Protein AF-A0A367XHR0-F1 (afdb_monomer)

Radius of gyration: 20.83 Å; Cα contacts (8 Å, |Δi|>4): 48; chains: 1; bounding box: 47×14×65 Å

Sequence (85 aa):
MTASDQTKMLATRAELIGIKPKVLAARVKRRLKSIRSQVEGIGAAFEDIDMTVLEGGRDLIEALDEYEKTVNESVSWLNEVPENW

Organism: NCBI:txid220697

Secondary structure (DSSP, 8-state):
--TTSS------HHHHTT--HHHHHHHHHHHHHHHHHHHHHHHHTTTTT-HHHHHHHHHHHHHHHHHHHHHHHHHHHHHSPPS--

Mean predicted aligned error: 7.51 Å

pLDDT: mean 86.51, std 15.33, range [40.16, 97.12]

Solvent-accessible surface area (backbone atoms only — not comparable to full-atom values): 5003 Å² total; per-residue (Å²): 136,73,95,79,76,83,70,83,69,77,59,24,47,25,63,77,72,72,53,60,53,71,60,52,52,53,53,49,53,55,50,51,54,54,49,49,54,53,43,54,57,53,27,66,78,26,72,92,77,39,66,65,55,42,50,55,35,49,55,52,50,52,52,52,52,54,50,52,50,54,51,52,52,52,39,53,60,30,65,36,60,71,94,82,127

Foldseek 3Di:
DDPPPDDPPQDFLCRVVVHDLVVVLVVLVVVLVVVLVVLVVQCVVCVPPDVVSVVVSVVVNVVSVVVNVVSVVVSVNRRDRDPPD

Nearest PDB structures (foldseek):
  5j45-assembly1_A  TM=7.990E-01  e=5.868E+00  Drosophila melanogaster
  5gar-assembly1_U  TM=6.766E-01  e=3.786E+00  Thermus thermophilus

Structure (mmCIF, N/CA/C/O backbone):
data_AF-A0A367XHR0-F1
#
_entry.id   AF-A0A367XHR0-F1
#
loop_
_atom_site.group_PDB
_atom_site.id
_atom_site.type_symbol
_atom_site.label_atom_id
_atom_site.label_alt_id
_atom_site.label_comp_id
_atom_site.label_asym_id
_atom_site.label_entity_id
_atom_site.label_seq_id
_atom_site.pdbx_PDB_ins_code
_atom_site.Cartn_x
_atom_site.Cartn_y
_atom_site.Cartn_z
_atom_site.occupancy
_atom_site.B_iso_or_equiv
_atom_site.auth_seq_id
_atom_site.auth_comp_id
_atom_site.auth_asym_id
_atom_site.auth_atom_id
_atom_site.pdbx_PDB_model_num
ATOM 1 N N . MET A 1 1 ? -30.493 -1.603 41.071 1.00 40.16 1 MET A N 1
ATOM 2 C CA . MET A 1 1 ? -29.155 -1.396 40.476 1.00 40.16 1 MET A CA 1
ATOM 3 C C . MET A 1 1 ? -29.263 -1.748 39.005 1.00 40.16 1 MET A C 1
ATOM 5 O O . MET A 1 1 ? -29.846 -2.774 38.680 1.00 40.16 1 MET A O 1
ATOM 9 N N . THR A 1 2 ? -28.889 -0.806 38.148 1.00 43.78 2 THR A N 1
ATOM 10 C CA . THR A 1 2 ? -29.226 -0.723 36.722 1.00 43.78 2 THR A CA 1
ATOM 11 C C . THR A 1 2 ? -28.410 -1.693 35.875 1.00 43.78 2 THR A C 1
ATOM 13 O O . THR A 1 2 ? -27.205 -1.810 36.059 1.00 43.78 2 THR A O 1
ATOM 16 N N . ALA A 1 3 ? -29.042 -2.312 34.877 1.00 42.91 3 ALA A N 1
ATOM 17 C CA . ALA A 1 3 ? -28.404 -3.146 33.848 1.00 42.91 3 ALA A CA 1
ATOM 18 C C . ALA A 1 3 ? -27.470 -2.359 32.889 1.00 42.91 3 ALA A C 1
ATOM 20 O O . ALA A 1 3 ? -27.189 -2.805 31.784 1.0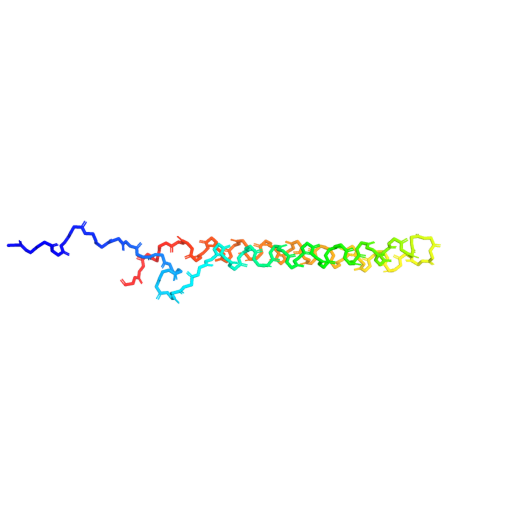0 42.91 3 ALA A O 1
ATOM 21 N N . SER A 1 4 ? -27.015 -1.171 33.299 1.00 51.97 4 SER A N 1
ATOM 22 C CA . SER A 1 4 ? -26.232 -0.224 32.497 1.00 51.97 4 SER A CA 1
ATOM 23 C C . SER A 1 4 ? -24.715 -0.440 32.602 1.00 51.97 4 SER A C 1
ATOM 25 O O . SER A 1 4 ? -23.971 0.209 31.873 1.00 51.97 4 SER A O 1
ATOM 27 N N . ASP A 1 5 ? -24.253 -1.324 33.493 1.00 47.62 5 ASP A N 1
ATOM 28 C CA . ASP A 1 5 ? -22.846 -1.366 33.926 1.00 47.62 5 ASP A CA 1
ATOM 29 C C . ASP A 1 5 ? -22.031 -2.573 33.424 1.00 47.62 5 ASP A C 1
ATOM 31 O O . ASP A 1 5 ? -20.866 -2.704 33.788 1.00 47.62 5 ASP A O 1
ATOM 35 N N . GLN A 1 6 ? -22.578 -3.457 32.577 1.00 43.97 6 GLN A N 1
ATOM 36 C CA . GLN A 1 6 ? -21.868 -4.692 32.186 1.00 43.97 6 GLN A CA 1
ATOM 37 C C . GLN A 1 6 ? -21.144 -4.689 30.836 1.00 43.97 6 GLN A C 1
ATOM 39 O O . GLN A 1 6 ? -20.387 -5.623 30.580 1.00 43.97 6 GLN A O 1
ATOM 44 N N . THR A 1 7 ? -21.254 -3.645 30.011 1.00 44.59 7 THR A N 1
ATOM 45 C CA . THR A 1 7 ? -20.479 -3.610 28.761 1.00 44.59 7 THR A CA 1
ATOM 46 C C . THR A 1 7 ? -20.195 -2.184 28.295 1.00 44.59 7 THR A C 1
ATOM 48 O O . THR A 1 7 ? -20.657 -1.763 27.238 1.00 44.59 7 THR A O 1
ATOM 51 N N . LYS A 1 8 ? -19.359 -1.424 29.016 1.00 50.53 8 LYS A N 1
ATOM 52 C CA . LYS A 1 8 ? -18.511 -0.448 28.308 1.00 50.53 8 LYS A CA 1
ATOM 53 C C . LYS A 1 8 ? -17.487 -1.262 27.514 1.00 50.53 8 LYS A C 1
ATOM 55 O O . LYS A 1 8 ? -16.349 -1.424 27.938 1.00 50.53 8 LYS A O 1
ATOM 60 N N . MET A 1 9 ? -17.923 -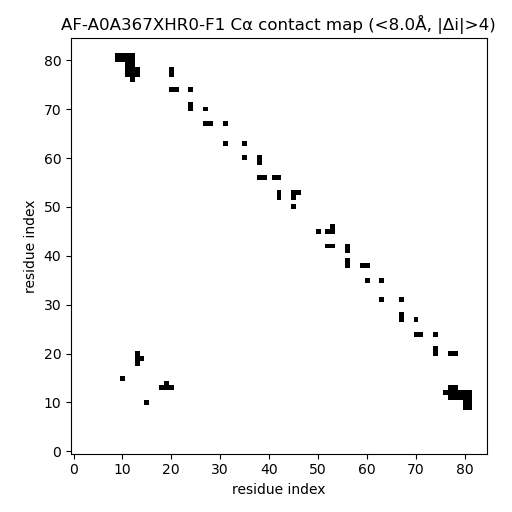1.862 26.404 1.00 58.50 9 MET A N 1
ATOM 61 C CA . MET A 1 9 ? -16.998 -2.346 25.387 1.00 58.50 9 MET A CA 1
ATOM 62 C C . MET A 1 9 ? -16.183 -1.125 24.994 1.00 58.50 9 MET A C 1
ATOM 64 O O . MET A 1 9 ? -16.742 -0.143 24.507 1.00 58.50 9 MET A O 1
ATOM 68 N N . LEU A 1 10 ? -14.898 -1.140 25.331 1.00 73.00 10 LEU A N 1
ATOM 69 C CA . LEU A 1 10 ? -14.014 -0.049 24.984 1.00 73.00 10 LEU A CA 1
ATOM 70 C C . LEU A 1 10 ? -13.972 0.013 23.454 1.00 73.00 10 LEU A C 1
ATOM 72 O O . LEU A 1 10 ? -13.461 -0.901 22.810 1.00 73.00 10 LEU A O 1
ATOM 76 N N . ALA A 1 11 ? -14.603 1.040 22.886 1.00 86.06 11 ALA A N 1
ATOM 77 C CA . ALA A 1 11 ? -14.663 1.224 21.448 1.00 86.06 11 ALA A CA 1
ATOM 78 C C . ALA A 1 11 ? -13.259 1.548 20.922 1.00 86.06 11 ALA A C 1
ATOM 80 O O . ALA A 1 11 ? -12.533 2.368 21.489 1.00 86.06 11 ALA A O 1
ATOM 81 N N . THR A 1 12 ? -12.879 0.904 19.826 1.00 90.94 12 THR A N 1
ATOM 82 C CA . THR A 1 12 ? -11.652 1.210 19.084 1.00 90.94 12 THR A CA 1
ATOM 83 C C . THR A 1 12 ? -11.706 2.624 18.504 1.00 90.94 12 THR A C 1
ATOM 85 O O . THR A 1 12 ? -12.787 3.184 18.292 1.00 90.94 12 THR A O 1
ATOM 88 N N . ARG A 1 13 ? -10.548 3.212 18.170 1.00 91.50 13 ARG A N 1
ATOM 89 C CA . ARG A 1 13 ? -10.500 4.532 17.504 1.00 91.50 13 ARG A CA 1
ATOM 90 C C . ARG A 1 13 ? -11.366 4.573 16.245 1.00 91.50 13 ARG A C 1
ATOM 92 O O . ARG A 1 13 ? -12.056 5.560 16.011 1.00 91.50 13 ARG A O 1
ATOM 99 N N . ALA A 1 14 ? -11.363 3.493 15.466 1.00 92.31 14 ALA A N 1
ATOM 100 C CA . ALA A 1 14 ? -12.180 3.339 14.269 1.00 92.31 14 ALA A CA 1
ATOM 101 C C . ALA A 1 14 ? -13.687 3.409 14.543 1.00 92.31 14 ALA A C 1
ATOM 103 O O . ALA A 1 14 ? -14.417 4.043 13.780 1.00 92.31 14 ALA A O 1
ATOM 104 N N . GLU A 1 15 ? -14.144 2.765 15.617 1.00 91.00 15 GLU A N 1
ATOM 105 C CA . GLU A 1 15 ? -15.549 2.765 16.027 1.00 91.00 15 GLU A CA 1
ATOM 106 C C . GLU A 1 15 ? -15.984 4.150 16.509 1.00 91.00 15 GLU A C 1
ATOM 108 O O . GLU A 1 15 ? -17.060 4.608 16.129 1.00 91.00 15 GLU A O 1
ATOM 113 N N . LEU A 1 16 ? -15.120 4.855 1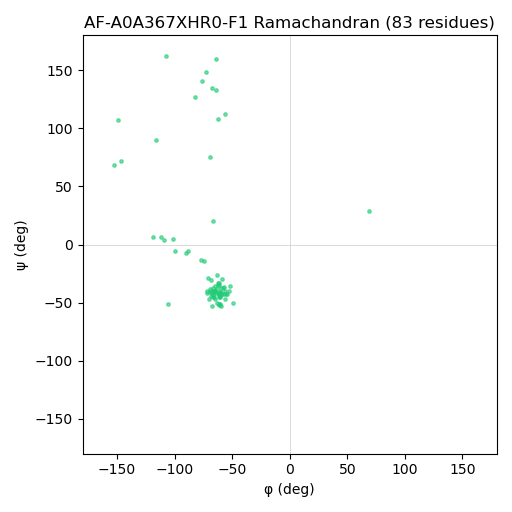7.250 1.00 89.31 16 LEU A N 1
ATOM 114 C CA . LEU A 1 16 ? -15.386 6.216 17.728 1.00 89.31 16 LEU A CA 1
ATOM 115 C C . LEU A 1 16 ? -15.580 7.227 16.589 1.00 89.31 16 LEU A C 1
ATOM 117 O O . LEU A 1 16 ? -16.398 8.136 16.707 1.00 89.31 16 LEU A O 1
ATOM 121 N N . ILE A 1 17 ? -14.855 7.067 15.478 1.00 89.81 17 ILE A N 1
ATOM 122 C CA . ILE A 1 17 ? -14.931 7.967 14.312 1.00 89.81 17 ILE A CA 1
ATOM 123 C C . ILE A 1 17 ? -15.770 7.400 13.154 1.00 89.81 17 ILE A C 1
ATOM 125 O O . ILE A 1 17 ? -15.843 8.008 12.087 1.00 89.81 17 ILE A O 1
ATOM 129 N N . GLY A 1 18 ? -16.409 6.239 13.337 1.00 90.94 18 GLY A N 1
ATOM 130 C CA . GLY A 1 18 ? -17.337 5.654 12.365 1.00 90.94 18 GLY A CA 1
ATOM 131 C C . GLY A 1 18 ? -16.700 5.157 11.060 1.00 90.94 18 GLY A C 1
ATOM 132 O O . GLY A 1 18 ? -17.362 5.148 10.019 1.00 90.94 18 GLY A O 1
ATOM 133 N N . ILE A 1 19 ? -15.434 4.733 11.080 1.00 91.19 19 ILE A N 1
ATOM 134 C CA . ILE A 1 19 ? -14.732 4.237 9.883 1.00 91.19 19 ILE A CA 1
ATOM 135 C C . ILE A 1 19 ? -14.532 2.721 9.904 1.00 91.19 19 ILE A C 1
ATOM 137 O O . ILE A 1 19 ? -14.588 2.065 10.938 1.00 91.19 19 ILE A O 1
ATOM 141 N N . LYS A 1 20 ? -14.257 2.145 8.727 1.00 93.44 20 LYS A N 1
ATOM 142 C CA . LYS A 1 20 ? -13.974 0.710 8.553 1.00 93.44 20 LYS A CA 1
ATOM 143 C C . LYS A 1 20 ? -12.539 0.502 8.048 1.00 93.44 20 LYS A C 1
ATOM 145 O O . LYS A 1 20 ? -12.347 0.432 6.829 1.00 93.44 20 LYS A O 1
ATOM 150 N N . PRO A 1 21 ? -11.534 0.351 8.935 1.00 92.88 21 PRO A N 1
ATOM 151 C CA . PRO A 1 21 ? -10.120 0.269 8.550 1.00 92.88 21 PRO A CA 1
ATOM 152 C C . PRO A 1 21 ? -9.831 -0.859 7.554 1.00 92.88 21 PRO A C 1
ATOM 154 O O . PRO A 1 21 ? -9.126 -0.657 6.571 1.00 92.88 21 PRO A O 1
ATOM 157 N N . LYS A 1 22 ? -10.468 -2.026 7.729 1.00 90.94 22 LYS A N 1
ATOM 158 C CA . LYS A 1 22 ? -10.333 -3.168 6.805 1.00 90.94 22 LYS A CA 1
ATOM 159 C C . LYS A 1 22 ? -10.769 -2.838 5.372 1.00 90.94 22 LYS A C 1
ATOM 161 O O . LYS A 1 22 ? -10.151 -3.300 4.417 1.00 90.94 22 LYS A O 1
ATOM 166 N N . VAL A 1 23 ? -11.826 -2.036 5.209 1.00 92.12 23 VAL A N 1
ATOM 167 C CA . VAL A 1 23 ? -12.324 -1.628 3.883 1.00 92.12 23 VAL A CA 1
ATOM 168 C C . VAL A 1 23 ? -11.358 -0.639 3.234 1.00 92.12 23 VAL A C 1
ATOM 170 O O . VAL A 1 23 ? -11.094 -0.747 2.036 1.00 92.12 23 VAL A O 1
ATOM 173 N N . LEU A 1 24 ? -10.809 0.293 4.019 1.00 86.31 24 LEU A N 1
ATOM 174 C CA . LEU A 1 24 ? -9.795 1.239 3.555 1.00 86.31 24 LEU A CA 1
ATOM 175 C C . LEU A 1 24 ? -8.535 0.501 3.077 1.00 86.31 24 LEU A C 1
ATOM 177 O O . LEU A 1 24 ? -8.127 0.683 1.931 1.00 86.31 24 LEU A O 1
ATOM 181 N N . ALA A 1 25 ? -8.003 -0.404 3.902 1.00 93.00 25 ALA A N 1
ATOM 182 C CA . ALA A 1 25 ? -6.836 -1.222 3.575 1.00 93.00 25 ALA A CA 1
ATOM 183 C C . ALA A 1 25 ? -7.040 -2.026 2.282 1.00 93.00 25 ALA A C 1
ATOM 185 O O . ALA A 1 25 ? -6.201 -2.006 1.384 1.00 93.00 25 ALA A O 1
ATOM 186 N N . ALA A 1 26 ? -8.196 -2.683 2.137 1.00 93.94 26 ALA A N 1
ATOM 187 C CA . ALA A 1 26 ? -8.507 -3.474 0.948 1.00 93.94 26 ALA A CA 1
ATOM 188 C C . ALA A 1 26 ? -8.570 -2.627 -0.336 1.00 93.94 26 ALA A C 1
ATOM 190 O O . ALA A 1 26 ? -8.123 -3.073 -1.397 1.00 93.94 26 ALA A O 1
ATOM 191 N N . ARG A 1 27 ? -9.117 -1.405 -0.257 1.00 93.75 27 ARG A N 1
ATOM 192 C CA . ARG A 1 27 ? -9.162 -0.472 -1.394 1.00 93.75 27 ARG A CA 1
ATOM 193 C C . ARG A 1 27 ? -7.766 -0.007 -1.787 1.00 93.75 27 ARG A C 1
ATOM 195 O O . ARG A 1 27 ? -7.447 -0.035 -2.975 1.00 93.75 27 ARG A O 1
ATOM 202 N N . VAL A 1 28 ? -6.945 0.361 -0.806 1.00 94.06 28 VAL A N 1
ATOM 203 C CA . VAL A 1 28 ? -5.559 0.774 -1.042 1.00 94.06 28 VAL A CA 1
ATOM 204 C C . VAL A 1 28 ? -4.771 -0.367 -1.674 1.00 94.06 28 VAL A C 1
ATOM 206 O O . VAL A 1 28 ? -4.245 -0.191 -2.766 1.00 94.06 28 VAL A O 1
ATOM 209 N N . LYS A 1 29 ? -4.795 -1.567 -1.086 1.00 94.50 29 LYS A N 1
ATOM 210 C CA . LYS A 1 29 ? -4.086 -2.741 -1.617 1.00 94.50 29 LYS A CA 1
ATOM 211 C C . LYS A 1 29 ? -4.459 -3.055 -3.066 1.00 94.50 29 LYS A C 1
ATOM 213 O O . LYS A 1 29 ? -3.595 -3.337 -3.895 1.00 94.50 29 LYS A O 1
ATOM 218 N N . ARG A 1 30 ? -5.751 -2.969 -3.408 1.00 96.50 30 ARG A N 1
ATOM 219 C CA . ARG A 1 30 ? -6.210 -3.140 -4.796 1.00 96.50 30 ARG A CA 1
ATOM 220 C C . ARG A 1 30 ? -5.610 -2.077 -5.718 1.00 96.50 30 ARG A C 1
ATOM 222 O O . ARG A 1 30 ? -5.205 -2.404 -6.832 1.00 96.50 30 ARG A O 1
ATOM 229 N N . ARG A 1 31 ? -5.570 -0.819 -5.273 1.00 96.06 31 ARG A N 1
ATOM 230 C CA . ARG A 1 31 ? -5.025 0.285 -6.064 1.00 96.06 31 ARG A CA 1
ATOM 231 C C . ARG A 1 31 ? -3.512 0.163 -6.236 1.00 96.06 31 ARG A C 1
ATOM 233 O O . ARG A 1 31 ? -3.056 0.291 -7.366 1.00 96.06 31 ARG A O 1
ATOM 240 N N . LEU A 1 32 ? -2.772 -0.167 -5.179 1.00 96.19 32 LEU A N 1
ATOM 241 C CA . LEU A 1 32 ? -1.323 -0.381 -5.238 1.00 96.19 32 LEU A CA 1
ATOM 242 C C . LEU A 1 32 ? -0.962 -1.515 -6.193 1.00 96.19 32 LEU A C 1
ATOM 244 O O . LEU A 1 32 ? -0.117 -1.325 -7.059 1.00 96.19 32 LEU A O 1
ATOM 248 N N . LYS A 1 33 ? -1.686 -2.642 -6.142 1.00 96.06 33 LYS A N 1
ATOM 249 C CA . LYS A 1 33 ? -1.501 -3.741 -7.103 1.00 96.06 33 LYS A CA 1
ATOM 250 C C . LYS A 1 33 ? -1.690 -3.288 -8.556 1.00 96.06 33 LYS A C 1
ATOM 252 O O . LYS A 1 33 ? -0.931 -3.689 -9.431 1.00 96.06 33 LYS A O 1
ATOM 257 N N . SER A 1 34 ? -2.706 -2.463 -8.815 1.00 97.12 34 SER A N 1
ATOM 258 C CA . SER A 1 34 ? -2.954 -1.922 -10.156 1.00 97.12 34 SER A CA 1
ATOM 259 C C . SER A 1 34 ? -1.831 -0.999 -10.622 1.00 97.12 34 SER A C 1
ATOM 261 O O . SER A 1 34 ? -1.485 -1.051 -11.795 1.00 97.12 34 SER A O 1
ATOM 263 N N . ILE A 1 35 ? -1.298 -0.149 -9.741 1.00 95.88 35 ILE A N 1
ATOM 264 C CA . ILE A 1 35 ? -0.213 0.777 -10.087 1.00 95.88 35 ILE A CA 1
ATOM 265 C C . ILE A 1 35 ? 1.079 -0.008 -10.322 1.00 95.88 35 ILE A C 1
ATOM 267 O O . ILE A 1 35 ? 1.699 0.168 -11.361 1.00 95.88 35 ILE A O 1
ATOM 271 N N . ARG A 1 36 ? 1.425 -0.944 -9.431 1.00 96.25 36 ARG A N 1
ATOM 272 C CA . ARG A 1 36 ? 2.579 -1.846 -9.572 1.00 96.25 36 ARG A CA 1
ATOM 273 C C . ARG A 1 36 ? 2.617 -2.518 -10.946 1.00 96.25 36 ARG A C 1
ATOM 275 O O . ARG A 1 36 ? 3.603 -2.394 -11.657 1.00 96.25 36 ARG A O 1
ATOM 282 N N . SER A 1 37 ? 1.499 -3.110 -11.370 1.00 95.75 37 SER A N 1
ATOM 283 C CA . SER A 1 37 ? 1.397 -3.744 -12.691 1.00 95.75 37 SER A CA 1
ATOM 284 C C . SER A 1 37 ? 1.589 -2.767 -13.859 1.00 95.75 37 SER A C 1
ATOM 286 O O . SER A 1 37 ? 2.100 -3.168 -14.900 1.00 95.75 37 SER A O 1
ATOM 288 N N . GLN A 1 38 ? 1.176 -1.503 -13.717 1.00 95.12 38 GLN A N 1
ATOM 289 C CA . GLN A 1 38 ? 1.395 -0.480 -14.747 1.00 95.12 38 GLN A CA 1
ATOM 290 C C . GLN A 1 38 ? 2.867 -0.072 -14.824 1.00 95.12 38 GLN A C 1
ATOM 292 O O . GLN A 1 38 ? 3.397 0.063 -15.921 1.00 95.12 38 GLN A O 1
ATOM 297 N N . VAL A 1 39 ? 3.526 0.087 -13.674 1.00 94.00 39 VAL A N 1
ATOM 298 C CA . VAL A 1 39 ? 4.951 0.437 -13.590 1.00 94.00 39 VAL A CA 1
ATOM 299 C C . VAL A 1 39 ? 5.820 -0.674 -14.171 1.00 94.00 39 VAL A C 1
ATOM 301 O O . VAL A 1 39 ? 6.667 -0.405 -15.015 1.00 94.00 39 VAL A O 1
ATOM 304 N N . GLU A 1 40 ? 5.556 -1.926 -13.793 1.00 92.06 40 GLU A N 1
ATOM 305 C CA . GLU A 1 40 ? 6.243 -3.103 -14.340 1.00 92.06 40 GLU A CA 1
ATOM 306 C C . GLU A 1 40 ? 6.034 -3.220 -15.859 1.00 92.06 40 GLU A C 1
ATOM 308 O O . GLU A 1 40 ? 6.979 -3.487 -16.598 1.00 92.06 40 GLU A O 1
ATOM 313 N N . GLY A 1 41 ? 4.812 -2.953 -16.339 1.00 91.62 41 GLY A N 1
ATOM 314 C CA . GLY A 1 41 ? 4.499 -2.954 -17.769 1.00 91.62 41 GLY A CA 1
ATOM 315 C C . GLY A 1 41 ? 5.227 -1.863 -18.558 1.00 91.62 41 GLY A C 1
ATOM 316 O O . GLY A 1 41 ? 5.633 -2.106 -19.692 1.00 91.62 41 GLY A O 1
ATOM 317 N N . ILE A 1 42 ? 5.419 -0.679 -17.964 1.00 90.12 42 ILE A N 1
ATOM 318 C CA . ILE A 1 42 ? 6.238 0.384 -18.558 1.00 90.12 42 ILE A CA 1
ATOM 319 C C . ILE A 1 42 ? 7.699 -0.057 -18.585 1.00 90.12 42 ILE A C 1
ATOM 321 O O . ILE A 1 42 ? 8.291 -0.053 -19.655 1.00 90.12 42 ILE A O 1
ATOM 325 N N . GLY A 1 43 ? 8.265 -0.488 -17.453 1.00 87.56 43 GLY A N 1
ATOM 326 C CA . GLY A 1 43 ? 9.673 -0.886 -17.364 1.00 87.56 43 GLY A CA 1
ATOM 327 C C . GLY A 1 43 ? 10.064 -1.962 -18.382 1.00 87.56 43 GLY A C 1
ATOM 328 O O . GLY A 1 43 ? 11.075 -1.818 -19.060 1.00 87.56 43 GLY A O 1
ATOM 329 N N . ALA A 1 44 ? 9.216 -2.977 -18.578 1.00 87.00 44 ALA A N 1
ATOM 330 C CA . ALA A 1 44 ? 9.457 -4.047 -19.550 1.00 87.00 44 ALA A CA 1
ATOM 331 C C . ALA A 1 44 ? 9.625 -3.545 -20.999 1.00 87.00 44 ALA A C 1
ATOM 333 O O . ALA A 1 44 ? 10.344 -4.153 -21.784 1.00 87.00 44 ALA A O 1
ATOM 334 N N . ALA A 1 45 ? 8.994 -2.425 -21.372 1.00 88.44 45 ALA A N 1
ATOM 335 C CA . ALA A 1 45 ? 9.147 -1.847 -22.708 1.00 88.44 45 ALA A CA 1
ATOM 336 C C . ALA A 1 45 ? 10.506 -1.152 -22.922 1.00 88.44 45 ALA A C 1
ATOM 338 O O . ALA A 1 45 ? 10.858 -0.858 -24.063 1.00 88.44 45 ALA A O 1
ATOM 339 N N . PHE A 1 46 ? 11.255 -0.886 -21.847 1.00 89.19 46 PHE A N 1
ATOM 340 C CA . PHE A 1 46 ? 12.510 -0.130 -21.861 1.00 89.19 46 PHE A CA 1
ATOM 341 C C . PHE A 1 46 ? 13.722 -0.940 -21.374 1.00 89.19 46 PHE A C 1
ATOM 343 O O . PHE A 1 46 ? 14.802 -0.363 -21.268 1.00 89.19 46 PHE A O 1
ATOM 350 N N . GLU A 1 47 ? 13.572 -2.248 -21.122 1.00 82.44 47 GLU A N 1
ATOM 351 C CA . GLU A 1 47 ? 14.588 -3.109 -20.485 1.00 82.44 47 GLU A CA 1
ATOM 352 C C . GLU A 1 47 ? 15.974 -3.041 -21.156 1.00 82.44 47 GLU A C 1
ATOM 354 O O . GLU A 1 47 ? 16.986 -2.986 -20.463 1.00 82.44 47 GLU A O 1
ATOM 359 N N . ASP A 1 48 ? 16.009 -2.907 -22.485 1.00 86.88 48 ASP A N 1
ATOM 360 C CA . ASP A 1 48 ? 17.241 -2.786 -23.283 1.00 86.88 48 ASP A CA 1
ATOM 361 C C . ASP A 1 48 ? 17.428 -1.401 -23.933 1.00 86.88 48 ASP A C 1
ATOM 363 O O . ASP A 1 48 ? 18.322 -1.203 -24.759 1.00 86.88 48 ASP A O 1
ATOM 367 N N . ILE A 1 49 ? 16.555 -0.440 -23.614 1.00 89.75 49 ILE A N 1
ATOM 368 C CA . ILE A 1 49 ? 16.534 0.890 -24.241 1.00 89.75 49 ILE A CA 1
ATOM 369 C C . ILE A 1 49 ? 17.084 1.940 -23.283 1.00 89.75 49 ILE A C 1
ATOM 371 O O . ILE A 1 49 ? 17.949 2.728 -23.665 1.00 89.75 49 ILE A O 1
ATOM 375 N N . ASP A 1 50 ? 16.567 1.972 -22.053 1.00 91.06 50 ASP A N 1
ATOM 376 C CA . ASP A 1 50 ? 16.883 3.023 -21.092 1.00 91.06 50 ASP A CA 1
ATOM 377 C C . ASP A 1 50 ? 16.826 2.504 -19.651 1.00 91.06 50 ASP A C 1
ATOM 379 O O . ASP A 1 50 ? 15.759 2.296 -19.066 1.00 91.06 50 ASP A O 1
ATOM 383 N N . MET A 1 51 ? 18.009 2.353 -19.057 1.00 89.62 51 MET A N 1
ATOM 384 C CA . MET A 1 51 ? 18.162 1.923 -17.668 1.00 89.62 51 MET A CA 1
ATOM 385 C C . MET A 1 51 ? 17.554 2.911 -16.666 1.00 89.62 51 MET A C 1
ATOM 387 O O . MET A 1 51 ? 17.120 2.483 -15.599 1.00 89.62 51 MET A O 1
ATOM 391 N N . THR A 1 52 ? 17.456 4.203 -16.995 1.00 92.62 52 THR A N 1
ATOM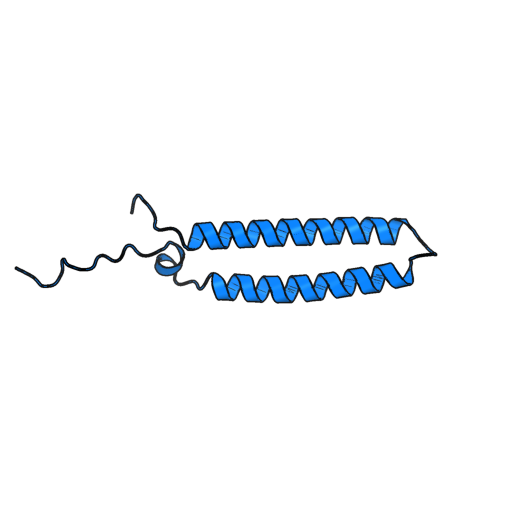 392 C CA . THR A 1 52 ? 16.900 5.210 -16.075 1.00 92.62 52 THR A CA 1
ATOM 393 C C . THR A 1 52 ? 15.399 5.015 -15.856 1.00 92.62 52 THR A C 1
ATOM 395 O O . THR A 1 52 ? 14.894 5.251 -14.759 1.00 92.62 52 THR A O 1
ATOM 398 N N . VAL A 1 53 ? 14.680 4.502 -16.862 1.00 90.50 53 VAL A N 1
ATOM 399 C CA . VAL A 1 53 ? 13.257 4.147 -16.743 1.00 90.50 53 VAL A CA 1
ATOM 400 C C . VAL A 1 53 ? 13.079 2.939 -15.823 1.00 90.50 53 VAL A C 1
ATOM 402 O O . VAL A 1 53 ? 12.144 2.907 -15.021 1.00 90.50 53 VAL A O 1
ATOM 405 N N . LEU A 1 54 ? 13.988 1.962 -15.896 1.00 90.06 54 LEU A N 1
ATOM 406 C CA . LEU A 1 54 ? 13.982 0.804 -14.998 1.00 90.06 54 LEU A CA 1
ATOM 407 C C . LEU A 1 54 ? 14.284 1.209 -13.554 1.00 90.06 54 LEU A C 1
ATOM 409 O O . LEU A 1 54 ? 13.617 0.733 -12.638 1.00 90.06 54 LEU A O 1
ATOM 413 N N . GLU A 1 55 ? 15.268 2.085 -13.351 1.00 92.19 55 GLU A N 1
ATOM 414 C CA . GLU A 1 55 ? 15.622 2.625 -12.035 1.00 92.19 55 GLU A CA 1
ATOM 415 C C . GLU A 1 55 ? 14.462 3.431 -11.441 1.00 92.19 55 GLU A C 1
ATOM 417 O O . GLU A 1 55 ? 13.992 3.099 -10.357 1.00 92.19 55 GLU A O 1
ATOM 422 N N . GLY A 1 56 ? 13.885 4.374 -12.193 1.00 94.38 56 GLY A N 1
ATOM 423 C CA . GLY A 1 56 ? 12.716 5.129 -11.734 1.00 94.38 56 GLY A CA 1
ATOM 424 C C . GLY A 1 56 ? 11.488 4.247 -11.468 1.00 94.38 56 GLY A C 1
ATOM 425 O O . GLY A 1 56 ? 10.709 4.510 -10.550 1.00 94.38 56 GLY A O 1
ATOM 426 N N . GLY A 1 57 ? 11.321 3.163 -12.232 1.00 94.38 57 GLY A N 1
ATOM 427 C CA . GLY A 1 57 ? 10.302 2.150 -11.969 1.00 94.38 57 GLY A CA 1
ATOM 428 C C . GLY A 1 57 ? 10.526 1.418 -10.643 1.00 94.38 57 GLY A C 1
ATOM 429 O O . GLY A 1 57 ? 9.569 1.204 -9.899 1.00 94.38 57 GLY A O 1
ATOM 430 N N . ARG A 1 58 ? 11.777 1.070 -10.315 1.00 93.38 58 ARG A N 1
ATOM 431 C CA . ARG A 1 58 ? 12.140 0.447 -9.029 1.00 93.38 58 ARG A CA 1
ATOM 432 C C . ARG A 1 58 ? 11.908 1.395 -7.855 1.00 93.38 58 ARG A C 1
ATOM 434 O O . ARG A 1 58 ? 11.271 0.975 -6.893 1.00 93.38 58 ARG A O 1
ATOM 441 N N . ASP A 1 59 ? 12.318 2.655 -7.973 1.00 96.12 59 ASP A N 1
ATOM 442 C CA . ASP A 1 59 ? 12.100 3.671 -6.934 1.00 96.12 59 ASP A CA 1
ATOM 443 C C . ASP A 1 59 ? 10.604 3.857 -6.646 1.00 96.12 59 ASP A C 1
ATOM 445 O O . ASP A 1 59 ? 10.163 3.922 -5.497 1.00 96.12 59 ASP A O 1
ATOM 449 N N . LEU A 1 60 ? 9.782 3.884 -7.700 1.00 95.88 60 LEU A N 1
ATOM 450 C CA . LEU A 1 60 ? 8.335 3.983 -7.550 1.00 95.88 60 LEU A CA 1
ATOM 451 C C . LEU A 1 60 ? 7.745 2.738 -6.879 1.00 95.88 60 LEU A C 1
ATOM 453 O O . LEU A 1 60 ? 6.850 2.859 -6.047 1.00 95.88 60 LEU A O 1
ATOM 457 N N . ILE A 1 61 ? 8.231 1.545 -7.219 1.00 95.44 61 ILE A N 1
ATOM 458 C CA . ILE A 1 61 ? 7.812 0.294 -6.579 1.00 95.44 61 ILE A CA 1
ATOM 459 C C . ILE A 1 61 ? 8.131 0.309 -5.079 1.00 95.44 61 ILE A C 1
ATOM 461 O O . ILE A 1 61 ? 7.260 -0.037 -4.279 1.00 95.44 61 ILE A O 1
ATOM 465 N N . GLU A 1 62 ? 9.329 0.753 -4.700 1.00 96.62 62 GLU A N 1
ATOM 466 C CA . GLU A 1 62 ? 9.738 0.889 -3.300 1.00 96.62 62 GLU A CA 1
ATOM 467 C C . GLU A 1 62 ? 8.845 1.888 -2.547 1.00 96.62 62 GLU A C 1
ATOM 469 O O . GLU A 1 62 ? 8.336 1.579 -1.468 1.00 96.62 62 GLU A O 1
ATOM 474 N N . ALA A 1 63 ? 8.536 3.034 -3.160 1.00 96.69 63 ALA A N 1
ATOM 475 C CA . ALA A 1 63 ? 7.620 4.016 -2.583 1.00 96.69 63 ALA A CA 1
ATO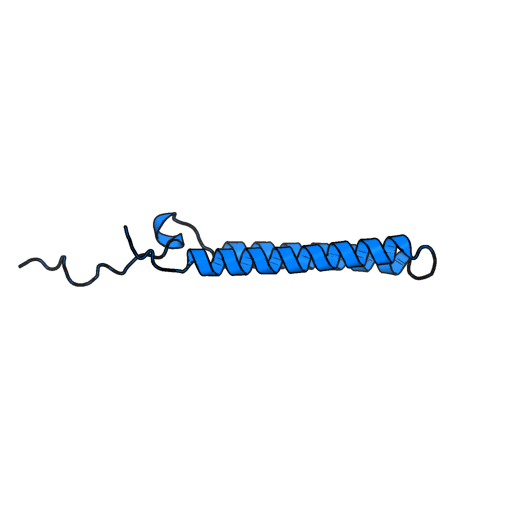M 476 C C . ALA A 1 63 ? 6.190 3.464 -2.385 1.00 96.69 63 ALA A C 1
ATOM 478 O O . ALA A 1 63 ? 5.509 3.816 -1.417 1.00 96.69 63 ALA A O 1
ATOM 479 N N . LEU A 1 64 ? 5.709 2.584 -3.277 1.00 96.44 64 LEU A N 1
ATOM 480 C CA . LEU A 1 64 ? 4.413 1.914 -3.100 1.00 96.44 64 LEU A CA 1
ATOM 481 C C . LEU A 1 64 ? 4.425 0.955 -1.901 1.00 96.44 64 LEU A C 1
ATOM 483 O O . LEU A 1 64 ? 3.413 0.867 -1.200 1.00 96.44 64 LEU A O 1
ATOM 487 N N . ASP A 1 65 ? 5.538 0.260 -1.661 1.00 95.38 65 ASP A N 1
ATOM 488 C CA . ASP A 1 65 ? 5.695 -0.651 -0.521 1.00 95.38 65 ASP A CA 1
ATOM 489 C C . ASP A 1 65 ? 5.765 0.108 0.806 1.00 95.38 65 ASP A C 1
ATOM 491 O O . ASP A 1 65 ? 5.108 -0.275 1.781 1.00 95.38 65 ASP A O 1
ATOM 495 N N . GLU A 1 66 ? 6.479 1.235 0.836 1.00 96.75 66 GLU A N 1
ATOM 496 C CA . GLU A 1 66 ? 6.496 2.122 1.999 1.00 96.75 66 GLU A CA 1
ATOM 497 C C . GLU A 1 66 ? 5.094 2.670 2.304 1.00 96.75 66 GLU A C 1
ATOM 499 O O . GLU A 1 66 ? 4.637 2.638 3.451 1.00 96.75 66 GLU A O 1
ATOM 504 N N . TYR A 1 67 ? 4.347 3.072 1.275 1.00 95.69 67 TYR A N 1
ATOM 505 C CA . TYR A 1 67 ? 2.971 3.520 1.455 1.00 95.69 67 TYR A CA 1
ATOM 506 C C . TYR A 1 67 ? 2.037 2.402 1.959 1.00 95.69 67 TYR A C 1
ATOM 508 O O . TYR A 1 67 ? 1.196 2.649 2.830 1.00 95.69 67 TYR A O 1
ATOM 516 N N . GLU A 1 68 ? 2.176 1.161 1.466 1.00 95.31 68 GLU A N 1
ATOM 517 C CA . GLU A 1 68 ? 1.416 0.013 1.993 1.00 95.31 68 GLU A CA 1
ATOM 518 C C . GLU A 1 68 ? 1.705 -0.205 3.483 1.00 95.31 68 GLU A C 1
ATOM 520 O O . GLU A 1 68 ? 0.779 -0.434 4.271 1.00 95.31 68 GLU A O 1
ATOM 525 N N . LYS A 1 69 ? 2.973 -0.080 3.889 1.00 95.69 69 LYS A N 1
ATOM 526 C CA . LYS A 1 69 ? 3.386 -0.174 5.291 1.00 95.69 69 LYS A CA 1
ATOM 527 C C . LYS A 1 69 ? 2.710 0.898 6.150 1.00 95.69 69 LYS A C 1
ATOM 529 O O . LYS A 1 69 ? 2.056 0.540 7.130 1.00 95.69 69 LYS A O 1
ATOM 534 N N . THR A 1 70 ? 2.765 2.172 5.756 1.00 95.50 70 THR A N 1
ATOM 535 C CA . THR A 1 70 ? 2.111 3.273 6.493 1.00 95.50 70 THR A CA 1
ATOM 536 C C . THR A 1 70 ? 0.601 3.061 6.639 1.00 95.50 70 THR A C 1
ATOM 538 O O . THR A 1 70 ? 0.005 3.360 7.679 1.00 95.50 70 THR A O 1
ATOM 541 N N . VAL A 1 71 ? -0.051 2.515 5.610 1.00 94.38 71 VAL A N 1
ATOM 542 C CA . VAL A 1 71 ? -1.488 2.207 5.651 1.00 94.38 71 VAL A CA 1
ATOM 543 C C . VAL A 1 71 ? -1.782 1.083 6.643 1.00 94.38 71 VAL A C 1
ATOM 545 O O . VAL A 1 71 ? -2.746 1.185 7.403 1.00 94.38 71 VAL A O 1
ATOM 548 N N . ASN A 1 72 ? -0.956 0.037 6.684 1.00 93.75 7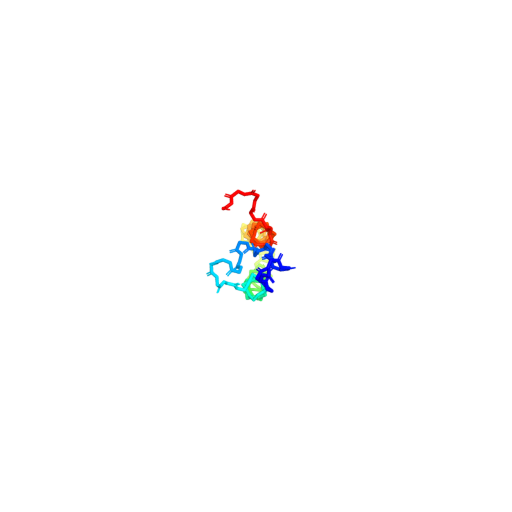2 ASN A N 1
ATOM 54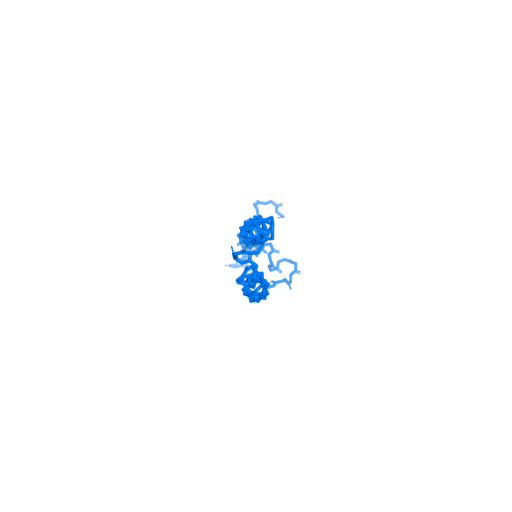9 C CA . ASN A 1 72 ? -1.105 -1.050 7.654 1.00 93.75 72 ASN A CA 1
ATOM 550 C C . ASN A 1 72 ? -0.873 -0.572 9.096 1.00 93.75 72 ASN A C 1
ATOM 552 O O . ASN A 1 72 ? -1.640 -0.938 9.987 1.00 93.75 72 ASN A O 1
ATOM 556 N N . GLU A 1 73 ? 0.115 0.294 9.320 1.00 95.25 73 GLU A N 1
ATOM 557 C CA . GLU A 1 73 ? 0.360 0.941 10.616 1.00 95.25 73 GLU A CA 1
ATOM 558 C C . GLU A 1 73 ? -0.839 1.796 11.046 1.00 95.25 73 GLU A C 1
ATOM 560 O O . GLU A 1 73 ? -1.331 1.666 12.167 1.00 95.25 73 GLU A O 1
ATOM 565 N N . SER A 1 74 ? -1.393 2.589 10.123 1.00 93.75 74 SER A N 1
ATOM 566 C CA . SER A 1 74 ? -2.598 3.390 10.371 1.00 93.75 74 SER A CA 1
ATOM 567 C C . SER A 1 74 ? -3.802 2.515 10.728 1.00 93.75 74 SER A C 1
ATOM 569 O O . SER A 1 74 ? -4.575 2.837 11.626 1.00 93.75 74 SER A O 1
ATOM 571 N N . VAL A 1 75 ? -3.970 1.378 10.049 1.00 94.56 75 VAL A N 1
ATOM 572 C CA . VAL A 1 75 ? -5.027 0.404 10.355 1.00 94.56 75 VAL A CA 1
ATOM 573 C C . VAL A 1 75 ? -4.824 -0.214 11.736 1.00 94.56 75 VAL A C 1
ATOM 575 O O . VAL A 1 75 ? -5.808 -0.390 12.452 1.00 94.56 75 VAL A O 1
ATOM 578 N N . SER A 1 76 ? -3.5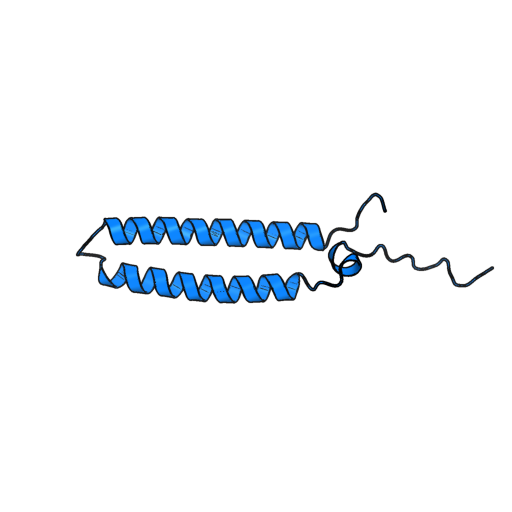86 -0.532 12.122 1.00 94.00 76 SER A N 1
ATOM 579 C CA . SER A 1 76 ? -3.273 -1.024 13.467 1.00 94.00 76 SER A CA 1
ATOM 580 C C . SER A 1 76 ? -3.668 0.006 14.524 1.00 94.00 76 SER A C 1
ATOM 582 O 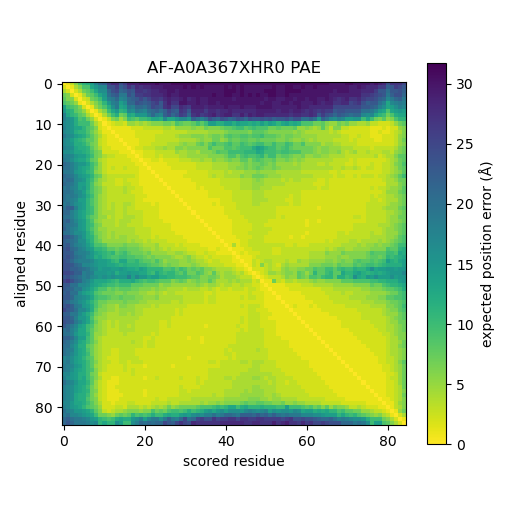O . SER A 1 76 ? -4.489 -0.292 15.389 1.00 94.00 76 SER A O 1
ATOM 584 N N . TRP A 1 77 ? -3.199 1.247 14.367 1.00 94.06 77 TRP A N 1
ATOM 585 C CA . TRP A 1 77 ? -3.509 2.359 15.266 1.00 94.06 77 TRP A CA 1
ATOM 586 C C . TRP A 1 77 ? -5.017 2.625 15.393 1.00 94.06 77 TRP A C 1
ATOM 588 O O . TRP A 1 77 ? -5.521 2.939 16.472 1.00 94.06 77 TRP A O 1
ATOM 598 N N . LEU A 1 78 ? -5.768 2.465 14.300 1.00 93.25 78 LEU A N 1
ATOM 599 C CA . LEU A 1 78 ? -7.223 2.627 14.287 1.00 93.25 78 LEU A CA 1
ATOM 600 C C . LEU A 1 78 ? -7.981 1.510 15.018 1.00 93.25 78 LEU A C 1
ATOM 602 O O . LEU A 1 78 ? -9.080 1.754 15.512 1.00 93.25 78 LEU A O 1
ATOM 606 N N . ASN A 1 79 ? -7.430 0.297 15.070 1.00 92.62 79 ASN A N 1
ATOM 607 C CA . ASN A 1 79 ? -8.049 -0.842 15.758 1.00 92.62 79 ASN A CA 1
ATOM 608 C C . ASN A 1 79 ? -7.667 -0.927 17.243 1.00 92.62 79 ASN A C 1
ATOM 610 O O . ASN A 1 79 ? -8.188 -1.775 17.960 1.00 92.62 79 ASN A O 1
ATOM 614 N N . GLU A 1 80 ? -6.766 -0.071 17.710 1.00 92.44 80 GLU A N 1
ATOM 615 C CA . GLU A 1 80 ? -6.452 0.050 19.127 1.00 92.44 80 GLU A CA 1
ATOM 616 C C . GLU A 1 80 ? -7.588 0.741 19.895 1.00 92.44 80 GLU A C 1
ATOM 618 O O . GLU A 1 80 ? -8.288 1.633 19.394 1.00 92.44 80 GLU A O 1
ATOM 623 N N . VAL A 1 81 ? -7.734 0.331 21.152 1.00 87.19 81 VAL A N 1
ATOM 624 C CA . VAL A 1 81 ? -8.588 0.979 22.141 1.00 87.19 81 VAL A CA 1
ATOM 625 C C . VAL A 1 81 ? -7.824 2.163 22.743 1.00 87.19 81 VAL A C 1
ATOM 627 O O . VAL A 1 81 ? -6.707 1.971 23.221 1.00 87.19 81 VAL A O 1
ATOM 630 N N . PRO A 1 82 ? -8.377 3.387 22.746 1.00 83.00 82 PRO A N 1
ATOM 631 C CA . PRO A 1 82 ? -7.729 4.517 23.397 1.00 83.00 82 PRO A CA 1
ATOM 632 C C . PRO A 1 82 ? -7.614 4.303 24.910 1.00 83.00 82 PRO A C 1
ATOM 634 O O . PRO A 1 82 ? -8.604 3.987 25.562 1.00 83.00 82 PRO A O 1
ATOM 637 N N . GLU A 1 83 ? -6.437 4.548 25.484 1.00 74.81 83 GLU A N 1
ATOM 638 C CA . GLU A 1 83 ? -6.219 4.358 26.927 1.00 74.81 83 GLU A CA 1
ATOM 639 C C . GLU A 1 83 ? -6.806 5.487 27.800 1.00 74.81 83 GLU A C 1
ATOM 641 O O . GLU A 1 83 ? -6.953 5.295 28.999 1.00 74.81 83 GLU A O 1
ATOM 646 N N . ASN A 1 84 ? -7.195 6.639 27.228 1.00 60.03 84 ASN A N 1
ATOM 647 C CA . ASN A 1 84 ? -7.598 7.838 27.986 1.00 60.03 84 ASN A CA 1
ATOM 648 C C . ASN A 1 84 ? -8.708 8.661 27.292 1.00 60.03 84 ASN A C 1
ATOM 650 O O . ASN A 1 84 ? -8.422 9.738 26.768 1.00 60.03 84 ASN A O 1
ATOM 654 N N . TRP A 1 85 ? -9.952 8.177 27.253 1.00 51.38 85 TRP A N 1
ATOM 655 C CA . TRP A 1 85 ? -11.110 8.978 26.810 1.00 51.38 85 TRP A CA 1
ATOM 656 C C . TRP A 1 85 ? -12.108 9.199 27.942 1.00 51.38 85 TRP A C 1
ATOM 658 O O . TRP A 1 85 ? -12.424 8.214 28.648 1.00 51.38 85 TRP A O 1
#